Protein AF-A0AAD6I3D7-F1 (afdb_monomer)

InterPro domains:
  IPR011118 Tannase/feruloyl esterase [PF07519] (2-67)
  IPR011118 Tannase/feruloyl esterase [PTHR33938] (1-70)

Radius of gyration: 13.43 Å; Cα contacts (8 Å, |Δi|>4): 154; chains: 1; bounding box: 30×28×34 Å

Solvent-accessible surface area (backbone atoms only — not comparable to full-atom values): 5256 Å² total; per-residue (Å²): 119,76,89,84,53,83,50,68,74,59,64,52,42,45,92,90,55,45,60,86,27,36,41,49,32,52,83,51,95,72,71,39,83,93,40,80,41,50,53,33,12,55,60,50,23,49,49,40,23,72,78,70,66,49,71,73,64,50,38,37,18,36,19,33,49,95,60,37,78,72,46,61,74,74,45,72,42,80,38,52,51,57,79,75,90,67,95,124

pLDDT: mean 89.61, std 14.02, range [37.84, 98.25]

Mean predicted aligned error: 4.78 Å

Organism: Penicillium canescens (NCBI:txid5083)

Structure (mmCIF, N/CA/C/O backbone):
data_AF-A0AAD6I3D7-F1
#
_entry.id   AF-A0AAD6I3D7-F1
#
loop_
_atom_site.group_PDB
_atom_site.id
_atom_site.type_symbol
_atom_site.label_atom_id
_atom_site.label_alt_id
_atom_site.label_comp_id
_atom_site.label_asym_id
_atom_site.label_entity_id
_atom_site.label_seq_id
_atom_site.pdbx_PDB_ins_code
_atom_site.Cartn_x
_atom_site.Cartn_y
_atom_site.Cartn_z
_atom_site.occupancy
_atom_site.B_iso_or_equiv
_atom_site.auth_seq_id
_atom_site.auth_comp_id
_atom_site.auth_asym_id
_atom_site.auth_atom_id
_atom_site.pdbx_PDB_model_num
ATOM 1 N N . MET A 1 1 ? -13.420 -8.104 16.938 1.00 51.84 1 MET A N 1
ATOM 2 C CA . MET A 1 1 ? -11.965 -7.855 16.767 1.00 51.84 1 MET A CA 1
ATOM 3 C C . MET A 1 1 ? -11.620 -6.965 15.555 1.00 51.84 1 MET A C 1
ATOM 5 O O . MET A 1 1 ? -10.698 -6.169 15.661 1.00 51.84 1 MET A O 1
ATOM 9 N N . HIS A 1 2 ? -12.367 -7.002 14.437 1.00 57.25 2 HIS A N 1
ATOM 10 C CA . HIS A 1 2 ? -12.082 -6.202 13.219 1.00 57.25 2 HIS A CA 1
ATOM 11 C C . HIS A 1 2 ? -12.298 -4.676 13.312 1.00 57.25 2 HIS A C 1
ATOM 13 O O . HIS A 1 2 ? -12.049 -3.966 12.336 1.00 57.25 2 HIS A O 1
ATOM 19 N N . SER A 1 3 ? -12.791 -4.160 14.442 1.00 74.44 3 SER A N 1
ATOM 20 C CA . SER A 1 3 ? -13.064 -2.727 14.609 1.00 74.44 3 SER A CA 1
ATOM 21 C C . SER A 1 3 ? -11.803 -1.882 14.783 1.00 74.44 3 SER A C 1
ATOM 23 O O . SER A 1 3 ? -11.863 -0.687 14.523 1.00 74.44 3 SER A O 1
ATOM 25 N N . PHE A 1 4 ? -10.679 -2.483 15.191 1.00 84.50 4 PHE A N 1
ATOM 26 C CA . PHE A 1 4 ? -9.433 -1.756 15.474 1.00 84.50 4 PHE A CA 1
ATOM 27 C C . PHE A 1 4 ? -8.174 -2.393 14.863 1.00 84.50 4 PHE A C 1
ATOM 29 O O . PHE A 1 4 ? -7.132 -1.749 14.810 1.00 84.50 4 PHE A O 1
ATOM 36 N N . TYR A 1 5 ? -8.244 -3.648 14.401 1.00 89.12 5 TYR A N 1
ATOM 37 C CA . TYR A 1 5 ? -7.100 -4.363 13.833 1.00 89.12 5 TYR A CA 1
ATOM 38 C C . TYR A 1 5 ? -7.458 -5.044 12.511 1.00 89.12 5 TYR A C 1
ATOM 40 O O . TYR 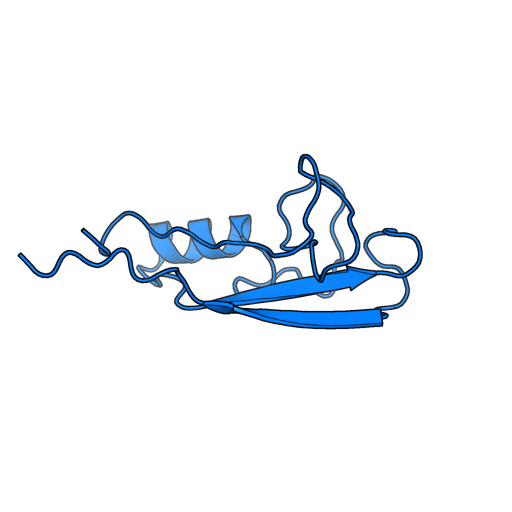A 1 5 ? -8.490 -5.713 12.405 1.00 89.12 5 TYR A O 1
ATOM 48 N N . ARG A 1 6 ? -6.580 -4.890 11.512 1.00 90.62 6 ARG A N 1
ATOM 49 C CA . ARG A 1 6 ? -6.633 -5.584 10.219 1.00 90.62 6 ARG A CA 1
ATOM 50 C C . ARG A 1 6 ? -5.224 -5.990 9.803 1.00 90.62 6 ARG A C 1
ATOM 52 O O . ARG A 1 6 ? -4.305 -5.176 9.861 1.00 90.62 6 ARG A O 1
ATOM 59 N N . LEU A 1 7 ? -5.075 -7.236 9.362 1.00 90.44 7 LEU A N 1
ATOM 60 C CA . LEU A 1 7 ? -3.831 -7.764 8.810 1.00 90.44 7 LEU A CA 1
ATOM 61 C C . LEU A 1 7 ? -3.963 -7.895 7.291 1.00 90.44 7 LEU A C 1
ATOM 63 O O . LEU A 1 7 ? -4.952 -8.424 6.793 1.00 90.44 7 LEU A O 1
ATOM 67 N N . PHE A 1 8 ? -2.951 -7.429 6.564 1.00 91.88 8 PHE A N 1
ATOM 68 C CA . PHE A 1 8 ? -2.842 -7.586 5.117 1.00 91.88 8 PHE A CA 1
ATOM 69 C C . PHE A 1 8 ? -1.538 -8.300 4.804 1.00 91.88 8 PHE A C 1
ATOM 71 O O . PHE A 1 8 ? -0.453 -7.771 5.043 1.00 91.88 8 PHE A O 1
ATOM 78 N N . LEU A 1 9 ? -1.645 -9.512 4.267 1.00 92.81 9 LEU A N 1
ATOM 79 C CA . LEU A 1 9 ? -0.487 -10.231 3.758 1.00 92.81 9 LEU A CA 1
ATOM 80 C C . LEU A 1 9 ? -0.176 -9.724 2.352 1.00 92.81 9 LEU A C 1
ATOM 82 O O . LEU A 1 9 ? -1.062 -9.683 1.498 1.00 92.81 9 LEU A O 1
ATOM 86 N N . ILE A 1 10 ? 1.084 -9.363 2.116 1.00 93.88 10 ILE A N 1
ATOM 87 C CA . ILE A 1 10 ? 1.575 -8.909 0.813 1.00 93.88 10 ILE A CA 1
ATOM 88 C C . ILE A 1 10 ? 2.469 -10.015 0.235 1.00 93.88 10 ILE A C 1
ATOM 90 O O . ILE A 1 10 ? 3.614 -10.161 0.665 1.00 93.88 10 ILE A O 1
ATOM 94 N N . PRO A 1 11 ? 1.964 -10.839 -0.702 1.00 93.31 11 PRO A N 1
ATOM 95 C CA . PRO A 1 11 ? 2.736 -11.945 -1.256 1.00 93.31 11 PRO A CA 1
ATOM 96 C C . PRO A 1 11 ? 3.985 -11.456 -1.992 1.00 93.31 11 PRO A C 1
ATOM 98 O O . PRO A 1 11 ? 3.921 -10.482 -2.744 1.00 93.31 11 PRO A O 1
ATOM 101 N N . ASP A 1 12 ? 5.102 -12.161 -1.792 1.00 94.69 12 ASP A N 1
ATOM 102 C CA . ASP A 1 12 ? 6.413 -11.848 -2.380 1.00 94.69 12 ASP A CA 1
ATOM 103 C C . ASP A 1 12 ? 6.905 -10.405 -2.101 1.00 94.69 12 ASP A C 1
ATOM 105 O O . ASP A 1 12 ? 7.662 -9.850 -2.903 1.00 94.69 12 ASP A O 1
ATOM 109 N N . LEU A 1 13 ? 6.502 -9.800 -0.974 1.00 95.38 13 LEU A N 1
ATOM 110 C CA . LEU A 1 13 ? 7.188 -8.659 -0.355 1.00 95.38 13 LEU A CA 1
ATOM 111 C C . LEU A 1 13 ? 8.391 -9.183 0.446 1.00 95.38 13 LEU A C 1
ATOM 113 O O . LEU A 1 13 ? 8.255 -10.102 1.251 1.00 95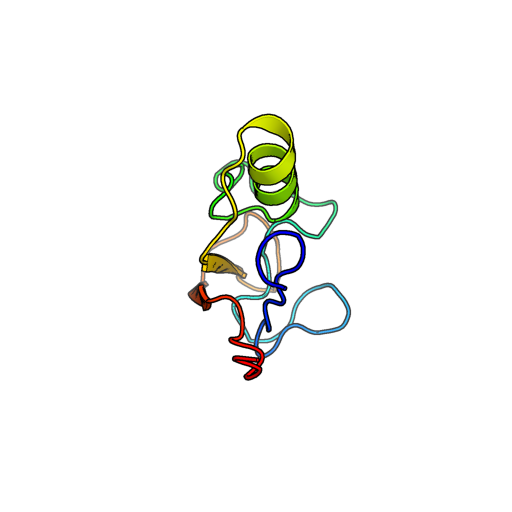.38 13 LEU A O 1
ATOM 117 N N . HIS A 1 14 ? 9.573 -8.611 0.214 1.00 95.25 14 HIS A N 1
ATOM 118 C CA . HIS A 1 14 ? 10.772 -8.916 1.005 1.00 95.25 14 HIS A CA 1
ATOM 119 C C . HIS A 1 14 ? 10.801 -8.082 2.303 1.00 95.25 14 HIS A C 1
ATOM 121 O O . HIS A 1 14 ? 9.779 -7.554 2.729 1.00 95.25 14 HIS A O 1
ATOM 127 N N . TYR A 1 15 ? 11.955 -7.963 2.971 1.00 93.50 15 TYR A N 1
ATOM 128 C CA . TYR A 1 15 ? 12.089 -7.176 4.202 1.00 93.50 15 TYR A CA 1
ATOM 129 C C . TYR A 1 15 ? 11.789 -5.688 3.952 1.00 93.50 15 TYR A C 1
ATOM 131 O O . TYR A 1 15 ? 12.660 -4.923 3.541 1.00 93.50 15 TYR A O 1
ATOM 139 N N . CYS A 1 16 ? 10.526 -5.306 4.162 1.00 91.50 16 CYS A N 1
ATOM 140 C CA . CYS A 1 16 ? 9.939 -3.968 4.015 1.00 91.50 16 CYS A CA 1
ATOM 141 C C . CYS A 1 16 ? 9.961 -3.348 2.605 1.00 91.50 16 CYS A C 1
ATOM 143 O O . CYS A 1 16 ? 9.181 -2.434 2.342 1.00 91.50 16 CYS A O 1
ATOM 145 N N . TYR A 1 17 ? 10.813 -3.827 1.699 1.00 94.31 17 TYR A N 1
ATOM 146 C CA . TYR A 1 17 ? 11.033 -3.229 0.388 1.00 94.31 17 TYR A CA 1
ATOM 147 C C . TYR A 1 17 ? 11.299 -4.282 -0.682 1.00 94.31 17 TYR A C 1
ATOM 149 O O . TYR A 1 17 ? 12.022 -5.254 -0.457 1.00 94.31 17 TYR A O 1
ATOM 157 N N . GLY A 1 18 ? 10.793 -4.036 -1.889 1.00 95.06 18 GLY A N 1
ATOM 158 C CA . GLY A 1 18 ? 11.090 -4.874 -3.039 1.00 95.06 18 GLY A CA 1
ATOM 159 C C . GLY A 1 18 ? 10.431 -6.251 -2.980 1.00 95.06 18 GLY A C 1
ATOM 160 O O . GLY A 1 18 ? 9.524 -6.527 -2.194 1.00 95.06 18 GLY A O 1
ATOM 161 N N . GLY A 1 19 ? 10.931 -7.125 -3.849 1.00 95.56 19 GLY A N 1
ATOM 162 C CA . GLY A 1 19 ? 10.412 -8.471 -4.058 1.00 95.56 19 GLY A CA 1
ATOM 163 C C . GLY A 1 19 ? 9.818 -8.656 -5.452 1.00 95.56 19 GLY A C 1
ATOM 164 O O . GLY A 1 19 ? 9.919 -7.786 -6.326 1.00 95.56 19 GLY A O 1
ATOM 165 N N . ARG A 1 20 ? 9.258 -9.838 -5.704 1.00 96.75 20 ARG A N 1
ATOM 166 C CA . ARG A 1 20 ? 8.704 -10.196 -7.024 1.00 96.75 20 ARG A CA 1
ATOM 167 C C . ARG A 1 20 ? 7.228 -9.828 -7.156 1.00 96.75 20 ARG A C 1
ATOM 169 O O . ARG A 1 20 ? 6.753 -9.667 -8.275 1.00 96.75 20 ARG A O 1
ATOM 176 N N . GLY A 1 21 ? 6.535 -9.675 -6.030 1.00 96.44 21 GLY A N 1
ATOM 177 C CA . GLY A 1 21 ? 5.119 -9.338 -5.978 1.00 96.44 21 GLY A CA 1
ATOM 178 C C . GLY A 1 21 ? 4.843 -7.843 -6.108 1.00 96.44 21 GLY A C 1
ATOM 179 O O . GLY A 1 21 ? 5.749 -7.018 -6.231 1.00 96.44 21 GLY A O 1
ATOM 180 N N . ALA A 1 22 ? 3.560 -7.489 -6.051 1.00 97.19 22 ALA A N 1
ATOM 181 C CA . ALA A 1 22 ? 3.103 -6.105 -6.009 1.00 97.19 22 ALA A CA 1
ATOM 182 C C . ALA A 1 22 ? 3.281 -5.539 -4.589 1.00 97.19 22 ALA A C 1
ATOM 184 O O . ALA A 1 22 ? 2.336 -5.418 -3.818 1.00 97.19 22 ALA A O 1
ATOM 185 N N . TRP A 1 23 ? 4.538 -5.297 -4.228 1.00 95.81 23 TRP A N 1
ATOM 186 C CA . TRP A 1 23 ? 4.987 -5.104 -2.851 1.00 95.81 23 TRP A CA 1
ATOM 187 C C . TRP A 1 23 ? 4.788 -3.680 -2.320 1.00 95.81 23 TRP A C 1
ATOM 189 O O . TRP A 1 23 ? 4.716 -3.485 -1.107 1.00 95.81 23 TRP A O 1
ATOM 199 N N . SER A 1 24 ? 4.732 -2.678 -3.203 1.00 96.44 24 SER A N 1
ATOM 200 C CA . SER A 1 24 ? 4.666 -1.274 -2.799 1.00 96.44 24 SER A CA 1
ATOM 201 C C . SER A 1 24 ? 3.230 -0.884 -2.467 1.00 96.44 24 SER A C 1
ATOM 203 O O . SER A 1 24 ? 2.360 -0.941 -3.335 1.00 96.44 24 SER A O 1
ATOM 205 N N . ILE A 1 25 ? 3.006 -0.498 -1.211 1.00 95.94 25 ILE A N 1
ATOM 206 C CA . ILE A 1 25 ? 1.711 -0.085 -0.640 1.00 95.94 25 ILE A CA 1
ATOM 207 C C . ILE A 1 25 ? 1.837 1.244 0.126 1.00 95.94 25 ILE A C 1
ATOM 209 O O . ILE A 1 25 ? 1.076 1.516 1.050 1.00 95.94 25 ILE A O 1
ATOM 213 N N . GLY A 1 26 ? 2.852 2.054 -0.191 1.00 94.44 26 GLY A N 1
ATOM 214 C CA . GLY A 1 26 ? 3.117 3.326 0.495 1.00 94.44 26 GLY A CA 1
ATOM 215 C C . GLY A 1 26 ? 3.729 3.188 1.896 1.00 94.44 26 GLY A C 1
ATOM 216 O O . GLY A 1 26 ? 3.616 4.107 2.696 1.00 94.44 26 GLY A O 1
ATOM 217 N N . GLN A 1 27 ? 4.368 2.052 2.207 1.00 92.31 27 GLN A N 1
ATOM 218 C CA . GLN A 1 27 ? 4.993 1.785 3.512 1.00 92.31 27 GLN A CA 1
ATOM 219 C C . GLN A 1 27 ? 6.432 2.318 3.659 1.00 92.31 27 GLN A C 1
ATOM 221 O O . GLN A 1 27 ? 7.013 2.224 4.738 1.00 92.31 27 GLN A O 1
ATOM 226 N N . TYR A 1 28 ? 7.040 2.798 2.573 1.00 88.81 28 TYR A N 1
ATOM 227 C CA . TYR A 1 28 ? 8.444 3.217 2.521 1.00 88.81 28 TYR A CA 1
ATOM 228 C C . TYR A 1 28 ? 8.555 4.730 2.294 1.00 88.81 28 TYR A C 1
ATOM 230 O O . TYR A 1 28 ? 7.608 5.357 1.829 1.00 88.81 28 TYR A O 1
ATOM 238 N N . SER A 1 29 ? 9.714 5.322 2.595 1.00 82.31 29 SER A N 1
ATOM 239 C CA . SER A 1 29 ? 9.921 6.779 2.525 1.00 82.31 29 SER A CA 1
ATOM 240 C C . SER A 1 29 ? 9.821 7.363 1.113 1.00 82.31 29 SER A C 1
ATOM 242 O O . SER A 1 29 ? 9.481 8.532 0.953 1.00 82.31 29 SER A O 1
ATOM 244 N N . ASN A 1 30 ? 10.129 6.568 0.087 1.00 87.62 30 ASN A N 1
ATOM 245 C CA . ASN A 1 30 ? 9.984 6.981 -1.305 1.00 87.62 30 ASN A CA 1
ATOM 246 C C . ASN A 1 30 ? 8.533 6.745 -1.730 1.00 87.62 30 ASN A C 1
ATOM 248 O O . ASN A 1 30 ? 8.021 5.635 -1.585 1.00 87.62 30 ASN A O 1
ATOM 252 N N . LEU A 1 31 ? 7.888 7.777 -2.270 1.00 88.75 31 LEU A N 1
ATOM 253 C CA . LEU A 1 31 ? 6.476 7.750 -2.641 1.00 88.75 31 LEU A CA 1
ATOM 254 C C . LEU A 1 31 ? 6.304 7.984 -4.142 1.00 88.75 31 LEU A C 1
ATOM 256 O O . LEU A 1 31 ? 7.018 8.785 -4.742 1.00 88.75 31 LEU A O 1
ATOM 260 N N . ASP A 1 32 ? 5.320 7.307 -4.726 1.00 93.75 32 ASP A N 1
ATOM 261 C CA . ASP A 1 32 ? 4.792 7.630 -6.050 1.00 93.75 32 ASP A CA 1
ATOM 262 C C . ASP A 1 32 ? 3.662 8.652 -5.869 1.00 93.75 32 ASP A C 1
ATOM 264 O O . ASP A 1 32 ? 2.658 8.368 -5.209 1.00 93.75 32 ASP A O 1
ATOM 268 N N . SER A 1 33 ? 3.826 9.848 -6.440 1.00 93.56 33 SER A N 1
ATOM 269 C CA . SER A 1 33 ? 2.849 10.937 -6.322 1.00 93.56 33 SER A CA 1
ATOM 270 C C . SER A 1 33 ? 1.483 10.584 -6.917 1.00 93.56 33 SER A C 1
ATOM 272 O O . SER A 1 33 ? 0.471 11.125 -6.477 1.00 93.56 33 SER A O 1
ATOM 274 N N . SER A 1 34 ? 1.425 9.639 -7.860 1.00 94.50 34 SER A N 1
ATOM 275 C CA . SER A 1 34 ? 0.178 9.143 -8.452 1.00 94.50 34 SER A CA 1
ATOM 276 C C . SER A 1 34 ? -0.585 8.155 -7.559 1.00 94.50 34 SER A C 1
ATOM 278 O O . SER A 1 34 ? -1.691 7.740 -7.908 1.00 94.50 34 SER A O 1
ATOM 280 N N . LYS A 1 35 ? -0.002 7.760 -6.419 1.00 94.75 35 LYS A N 1
ATOM 281 C CA . LYS A 1 35 ? -0.531 6.763 -5.472 1.00 94.75 35 LYS A CA 1
ATOM 282 C C . LYS A 1 35 ? -0.758 7.336 -4.070 1.00 94.75 35 LYS A C 1
ATOM 284 O O . LYS A 1 35 ? -0.812 6.590 -3.093 1.00 94.75 35 LYS A O 1
ATOM 289 N N . LEU A 1 36 ? -0.873 8.660 -3.954 1.00 95.12 36 LEU A N 1
ATOM 290 C CA . LEU A 1 36 ? -1.154 9.361 -2.698 1.00 95.12 36 LEU A CA 1
ATOM 291 C C . LEU A 1 36 ? -2.655 9.375 -2.383 1.00 95.12 36 LEU A C 1
ATOM 293 O O . LEU A 1 36 ? -3.269 10.428 -2.240 1.00 95.12 36 LEU A O 1
ATOM 297 N N . ASP A 1 37 ? -3.239 8.186 -2.268 1.00 95.56 37 ASP A N 1
ATOM 298 C CA . ASP A 1 37 ? -4.630 7.993 -1.873 1.00 95.56 37 ASP A CA 1
ATOM 299 C C . ASP A 1 37 ? -4.776 6.787 -0.920 1.00 95.56 37 ASP A C 1
ATOM 301 O O . ASP A 1 37 ? -3.943 5.872 -0.955 1.00 95.56 37 ASP A O 1
ATOM 305 N N . PRO A 1 38 ? -5.832 6.740 -0.083 1.00 96.50 38 PRO A N 1
ATOM 306 C CA . PRO A 1 38 ? -6.051 5.658 0.881 1.00 96.50 38 PRO A CA 1
ATOM 307 C C . PRO A 1 38 ? -6.114 4.241 0.288 1.00 96.50 38 PRO A C 1
ATOM 309 O O . PRO A 1 38 ? -5.919 3.264 1.001 1.00 96.50 38 PRO A O 1
A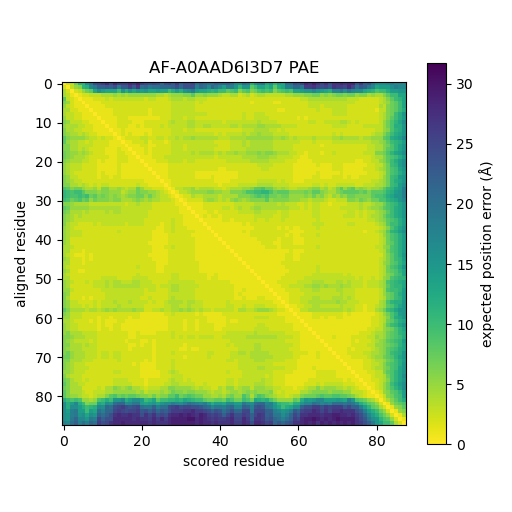TOM 312 N N . LYS A 1 39 ? -6.372 4.065 -1.012 1.00 95.62 39 LYS A N 1
ATOM 313 C CA . LYS A 1 39 ? -6.437 2.728 -1.620 1.00 95.62 39 LYS A CA 1
ATOM 314 C C . LYS A 1 39 ? -5.052 2.175 -1.964 1.00 95.62 39 LYS A C 1
ATOM 316 O O . LYS A 1 39 ? -4.873 0.955 -2.004 1.00 95.62 39 LYS A O 1
ATOM 321 N N . ASN A 1 40 ? -4.083 3.052 -2.224 1.00 95.81 40 ASN A N 1
ATOM 322 C CA . ASN A 1 40 ? -2.730 2.686 -2.650 1.00 95.81 40 ASN A CA 1
ATOM 323 C C . ASN A 1 40 ? -1.651 2.985 -1.589 1.00 95.81 40 ASN A C 1
ATOM 325 O O . ASN A 1 40 ? -0.518 2.522 -1.733 1.00 95.81 40 ASN A O 1
ATOM 329 N N . ASN A 1 41 ? -1.985 3.728 -0.529 1.00 95.94 41 ASN A N 1
ATOM 330 C CA . ASN A 1 41 ? -1.055 4.119 0.526 1.00 95.94 41 ASN A CA 1
ATOM 331 C C . ASN A 1 41 ? -1.595 3.757 1.919 1.00 95.94 41 ASN A C 1
ATOM 333 O O . ASN A 1 41 ? -2.574 4.329 2.398 1.00 95.94 41 ASN A O 1
ATOM 337 N N . VAL A 1 42 ? -0.920 2.821 2.589 1.00 95.19 42 VAL A N 1
ATOM 338 C CA . VAL A 1 42 ? -1.321 2.283 3.896 1.00 95.19 42 VAL A CA 1
ATOM 339 C C . VAL A 1 42 ? -1.301 3.324 5.016 1.00 95.19 42 VAL A C 1
ATOM 341 O O . VAL A 1 42 ? -2.119 3.243 5.929 1.00 95.19 42 VAL A O 1
ATOM 344 N N . ILE A 1 43 ? -0.421 4.326 4.938 1.00 95.19 43 ILE A N 1
ATOM 345 C CA . ILE A 1 43 ? -0.373 5.413 5.924 1.00 95.19 43 ILE A CA 1
ATOM 346 C C . ILE A 1 43 ? -1.614 6.292 5.765 1.00 95.19 43 ILE A C 1
ATOM 348 O O . ILE A 1 43 ? -2.292 6.578 6.747 1.00 95.19 43 ILE A O 1
ATOM 352 N N . LEU A 1 44 ? -1.961 6.661 4.529 1.00 96.50 44 LEU A N 1
ATOM 353 C CA . LEU A 1 44 ? -3.151 7.474 4.256 1.00 96.50 44 LEU A CA 1
ATOM 354 C C . LEU A 1 44 ? -4.451 6.736 4.581 1.00 96.50 44 LEU A C 1
ATOM 356 O O . LEU A 1 44 ? -5.399 7.343 5.062 1.00 96.50 44 LEU A O 1
ATOM 360 N N . ALA A 1 45 ? -4.489 5.423 4.379 1.00 96.56 45 ALA A N 1
ATOM 361 C CA . ALA A 1 45 ? -5.615 4.602 4.802 1.00 96.56 45 ALA A CA 1
ATOM 362 C C . ALA A 1 45 ? -5.768 4.515 6.319 1.00 96.56 45 ALA A C 1
ATOM 364 O O . ALA A 1 45 ? -6.886 4.464 6.822 1.00 96.56 45 ALA A O 1
ATOM 365 N N . LEU A 1 46 ? -4.654 4.483 7.054 1.00 95.94 46 LEU A N 1
ATOM 366 C CA . LEU A 1 46 ? -4.691 4.523 8.510 1.00 95.94 46 LEU A CA 1
ATOM 367 C C . LEU A 1 46 ? -5.212 5.877 9.004 1.00 95.94 46 LEU A C 1
ATOM 369 O O . LEU A 1 46 ? -6.035 5.901 9.915 1.00 95.94 46 LEU A O 1
ATOM 373 N N . VAL A 1 47 ? -4.780 6.978 8.380 1.00 97.12 47 VAL A N 1
ATOM 374 C CA . VAL A 1 47 ? -5.309 8.326 8.650 1.00 97.12 47 VAL A CA 1
ATOM 375 C C . VAL A 1 47 ? -6.816 8.368 8.397 1.00 97.12 47 VAL A C 1
ATOM 377 O O . VAL A 1 47 ? -7.568 8.726 9.296 1.00 97.12 47 VAL A O 1
ATOM 380 N N . ASP A 1 48 ? -7.274 7.917 7.227 1.00 97.38 48 ASP A N 1
ATOM 381 C CA . ASP A 1 48 ? -8.700 7.913 6.871 1.00 97.38 48 ASP A CA 1
ATOM 382 C C . ASP A 1 48 ? -9.543 7.031 7.814 1.00 97.38 48 ASP A C 1
ATOM 384 O O . ASP A 1 48 ? -10.667 7.376 8.183 1.00 97.38 48 ASP A O 1
ATOM 388 N N . TRP A 1 49 ? -8.983 5.917 8.291 1.00 95.88 49 TRP A N 1
ATOM 389 C CA . TRP A 1 49 ? -9.645 5.088 9.294 1.00 95.88 49 TRP A CA 1
ATOM 390 C C . TRP A 1 49 ? -9.772 5.801 10.643 1.00 95.88 49 TRP A C 1
ATOM 392 O O . TRP A 1 49 ? -10.850 5.791 11.237 1.00 95.88 49 TRP A O 1
ATOM 402 N N . VAL A 1 50 ? -8.698 6.421 11.133 1.00 97.00 50 V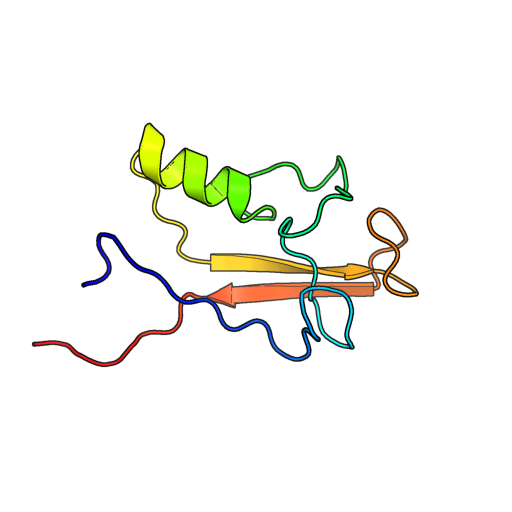AL A N 1
ATOM 403 C CA . VAL A 1 50 ? -8.689 7.075 12.449 1.00 97.00 50 VAL A CA 1
ATOM 404 C C . VAL A 1 50 ? -9.534 8.346 12.451 1.00 97.00 50 VAL A C 1
ATOM 406 O O . VAL A 1 50 ? -10.292 8.568 13.393 1.00 97.00 50 VAL A O 1
ATOM 409 N N . GLU A 1 51 ? -9.414 9.172 11.416 1.00 97.75 51 GLU A N 1
ATOM 410 C CA . GLU A 1 51 ? -10.042 10.493 11.375 1.00 97.75 51 GLU A CA 1
ATOM 411 C C . GLU A 1 51 ? -11.490 10.437 10.881 1.00 97.75 51 GLU A C 1
ATOM 413 O O . GLU A 1 51 ? -12.347 11.132 11.425 1.00 97.75 51 GLU A O 1
ATOM 418 N N . ASN A 1 52 ? -11.787 9.578 9.900 1.00 97.06 52 ASN A N 1
ATOM 419 C CA . ASN A 1 52 ? -13.100 9.533 9.247 1.00 97.06 52 ASN A CA 1
ATOM 420 C C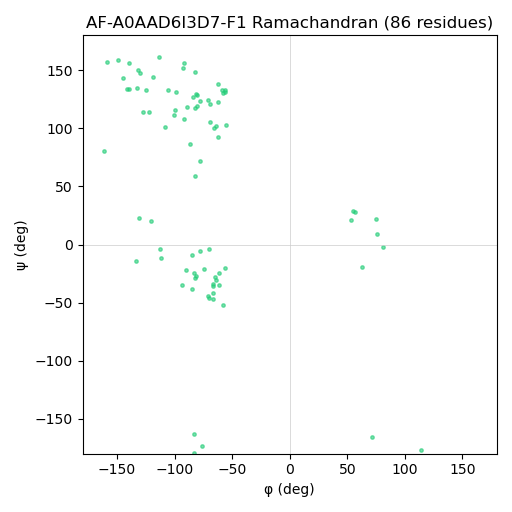 . ASN A 1 52 ? -13.886 8.244 9.537 1.00 97.06 52 ASN A C 1
ATOM 422 O O . ASN A 1 52 ? -15.028 8.104 9.102 1.00 97.06 52 ASN A O 1
ATOM 426 N N . GLY A 1 53 ? -13.302 7.286 10.265 1.00 94.81 53 GLY A N 1
ATOM 427 C CA . GLY A 1 53 ? -13.936 5.997 10.558 1.00 94.81 53 GLY A CA 1
ATOM 428 C C . GLY A 1 53 ? -13.938 5.016 9.380 1.00 94.81 53 GLY A C 1
ATOM 429 O O . GLY A 1 53 ? -14.568 3.957 9.462 1.00 94.81 53 GLY A O 1
ATOM 430 N N . THR A 1 54 ? -13.227 5.321 8.290 1.00 94.56 54 THR A N 1
ATOM 431 C CA . THR A 1 54 ? -13.220 4.513 7.061 1.00 94.56 54 THR A CA 1
ATOM 432 C C . THR A 1 54 ? -12.175 3.399 7.133 1.00 94.56 54 THR A C 1
ATOM 434 O O . THR A 1 54 ? -11.038 3.536 6.692 1.00 94.56 54 THR A O 1
ATOM 437 N N . ALA A 1 55 ? -12.550 2.250 7.693 1.00 92.88 55 ALA A N 1
ATOM 438 C CA . ALA A 1 55 ? -11.635 1.117 7.814 1.00 92.88 55 ALA A CA 1
ATOM 439 C C . ALA A 1 55 ? -11.336 0.455 6.444 1.00 92.88 55 ALA A C 1
ATOM 441 O O . ALA A 1 55 ? -12.266 -0.038 5.790 1.00 92.88 55 ALA A O 1
ATOM 442 N N . PRO A 1 56 ? -10.062 0.326 6.020 1.00 92.81 56 PRO A N 1
ATOM 443 C CA . PRO A 1 56 ? -9.718 -0.168 4.686 1.00 92.81 56 PRO A CA 1
ATOM 444 C C . PRO A 1 56 ? -10.052 -1.654 4.545 1.00 92.81 56 PRO A C 1
ATOM 446 O O . PRO A 1 56 ? -9.565 -2.479 5.316 1.00 92.81 56 PRO A O 1
ATOM 449 N N . ALA A 1 57 ? -10.906 -2.031 3.590 1.00 91.56 57 ALA A N 1
ATOM 450 C CA . ALA A 1 57 ? -11.246 -3.440 3.327 1.00 91.56 57 ALA A CA 1
ATOM 451 C C . ALA A 1 57 ? -10.202 -4.145 2.445 1.00 91.56 57 ALA A C 1
ATOM 453 O O . ALA A 1 57 ? -10.004 -5.358 2.534 1.00 91.56 57 ALA A O 1
ATOM 454 N N . ASN A 1 58 ? -9.542 -3.371 1.589 1.00 91.06 58 ASN A N 1
ATOM 455 C CA . ASN A 1 58 ? -8.563 -3.838 0.626 1.00 91.06 58 ASN A CA 1
ATOM 456 C C . ASN A 1 58 ? -7.501 -2.766 0.370 1.00 91.06 58 ASN A C 1
ATOM 458 O O . ASN A 1 58 ? -7.740 -1.583 0.599 1.00 91.06 58 ASN A O 1
ATOM 462 N N . PHE A 1 59 ? -6.351 -3.208 -0.133 1.00 90.81 59 PHE A N 1
ATOM 463 C CA . PHE A 1 59 ? -5.236 -2.371 -0.561 1.00 90.81 59 PHE A CA 1
ATOM 464 C C . PHE A 1 59 ? -4.769 -2.769 -1.947 1.00 90.81 59 PHE A C 1
ATOM 466 O O . PHE A 1 59 ? -4.799 -3.946 -2.306 1.00 90.81 59 PHE A O 1
ATOM 473 N N . VAL A 1 60 ? -4.288 -1.800 -2.716 1.00 96.12 60 VAL A N 1
ATOM 474 C CA . VAL A 1 60 ? -3.637 -2.056 -3.997 1.00 96.12 60 VAL A CA 1
ATOM 475 C C . VAL A 1 60 ? -2.130 -1.977 -3.811 1.00 96.12 60 VAL A C 1
ATOM 477 O O . VAL A 1 60 ? -1.567 -0.911 -3.584 1.00 96.12 60 VAL A O 1
ATOM 480 N N . GLY A 1 61 ? -1.478 -3.129 -3.936 1.00 96.69 61 GLY A N 1
ATOM 481 C CA . GLY A 1 61 ? -0.033 -3.213 -4.065 1.00 96.69 61 GLY A CA 1
ATOM 482 C C . GLY A 1 61 ? 0.407 -2.976 -5.505 1.00 96.69 61 GLY A C 1
ATOM 483 O O . GLY A 1 61 ? -0.304 -3.340 -6.448 1.00 96.69 61 GLY A O 1
ATOM 484 N N . THR A 1 62 ? 1.597 -2.404 -5.680 1.00 97.62 62 THR A N 1
ATOM 485 C CA . THR A 1 62 ? 2.193 -2.112 -6.990 1.00 97.62 62 THR A CA 1
ATOM 486 C C . THR A 1 62 ? 3.581 -2.737 -7.113 1.00 97.62 62 THR A C 1
ATOM 488 O O . THR A 1 62 ? 4.413 -2.637 -6.210 1.00 97.62 62 THR A O 1
ATOM 491 N N . LYS A 1 63 ? 3.834 -3.403 -8.242 1.00 97.81 63 LYS A N 1
ATOM 492 C CA . LYS A 1 63 ? 5.157 -3.865 -8.662 1.00 97.81 63 LYS A CA 1
ATOM 493 C C . LYS A 1 63 ? 5.702 -2.868 -9.674 1.00 97.81 63 LYS A C 1
ATOM 495 O O . LYS A 1 63 ? 5.164 -2.755 -10.774 1.00 97.81 63 LYS A O 1
ATOM 500 N N . TYR A 1 64 ? 6.787 -2.197 -9.314 1.00 97.62 64 TYR A N 1
ATOM 501 C CA . TYR A 1 64 ? 7.537 -1.349 -10.235 1.00 97.62 64 TYR A CA 1
ATOM 502 C C . TYR A 1 64 ? 8.671 -2.121 -10.903 1.00 97.62 64 TYR A C 1
ATOM 504 O O . TYR A 1 64 ? 9.241 -3.049 -10.309 1.00 97.62 64 TYR A O 1
ATOM 512 N N . GLN A 1 65 ? 9.021 -1.695 -12.115 1.00 97.81 65 GLN A N 1
ATOM 513 C CA . GLN A 1 65 ? 10.221 -2.144 -12.804 1.00 97.81 65 GLN A CA 1
ATOM 514 C C . GLN A 1 65 ? 11.450 -1.879 -11.932 1.00 97.81 65 GLN A C 1
ATOM 516 O O . GLN A 1 65 ? 11.567 -0.828 -11.304 1.00 97.81 65 GLN A O 1
ATOM 521 N N . ASP A 1 66 ? 12.309 -2.892 -11.820 1.00 96.75 66 ASP A N 1
ATOM 522 C CA . ASP A 1 66 ? 13.540 -2.870 -11.020 1.00 96.75 66 ASP A CA 1
ATOM 523 C C . ASP A 1 66 ? 13.344 -2.465 -9.547 1.00 96.75 66 ASP A C 1
ATOM 525 O O . ASP A 1 66 ? 14.285 -2.080 -8.859 1.00 96.75 66 ASP A O 1
ATOM 529 N N . ASN A 1 67 ? 12.113 -2.597 -9.031 1.00 95.88 67 ASN A N 1
ATOM 530 C CA . ASN A 1 67 ? 11.711 -2.119 -7.707 1.00 95.88 67 ASN A CA 1
ATOM 531 C C . ASN A 1 67 ? 11.944 -0.615 -7.495 1.00 95.88 67 ASN A C 1
ATOM 533 O O . ASN A 1 67 ? 12.132 -0.202 -6.357 1.00 95.88 67 ASN A O 1
ATOM 537 N N . VAL A 1 68 ? 11.911 0.206 -8.545 1.00 96.00 68 VAL A N 1
ATOM 538 C CA . VAL A 1 68 ? 12.058 1.665 -8.435 1.00 96.00 68 VAL A CA 1
ATOM 539 C C . VAL A 1 68 ? 10.680 2.311 -8.284 1.00 96.00 68 VAL A C 1
ATOM 541 O O . VAL A 1 68 ? 9.904 2.353 -9.235 1.00 96.00 68 VAL A O 1
ATOM 544 N N . ILE A 1 69 ? 10.358 2.808 -7.086 1.00 95.69 69 ILE A N 1
ATOM 545 C CA . ILE A 1 69 ? 9.078 3.490 -6.819 1.00 95.69 69 ILE A CA 1
ATOM 546 C C . ILE A 1 69 ? 8.927 4.712 -7.739 1.00 95.69 69 ILE A C 1
ATOM 548 O O . ILE A 1 69 ? 9.863 5.496 -7.877 1.00 95.69 69 ILE A O 1
ATOM 552 N N . GLY A 1 70 ? 7.756 4.857 -8.369 1.00 94.94 70 GLY A N 1
ATOM 553 C CA . GLY A 1 70 ? 7.476 5.900 -9.366 1.00 94.94 70 GLY A CA 1
ATOM 554 C C . GLY A 1 70 ? 7.999 5.586 -10.775 1.00 94.94 70 GLY A C 1
ATOM 555 O O . GLY A 1 70 ? 7.780 6.366 -11.699 1.00 94.94 70 GLY A O 1
ATOM 556 N N . GLY A 1 71 ? 8.681 4.450 -10.958 1.00 95.94 71 GLY A N 1
ATOM 557 C CA . GLY A 1 71 ? 9.045 3.930 -12.273 1.00 95.94 71 GLY A CA 1
ATOM 558 C C . GLY A 1 71 ? 7.864 3.273 -13.005 1.00 95.94 71 GLY A C 1
ATOM 559 O O . GLY A 1 71 ? 6.728 3.293 -12.525 1.00 95.94 71 GLY A O 1
ATOM 560 N N . PRO A 1 72 ? 8.108 2.636 -14.164 1.00 97.31 72 PRO A N 1
ATOM 561 C CA . PRO A 1 72 ? 7.076 1.897 -14.883 1.00 97.31 72 PRO A CA 1
ATOM 562 C C . PRO A 1 72 ? 6.426 0.813 -14.013 1.00 97.31 72 PRO A C 1
ATOM 564 O O . PRO A 1 72 ? 7.108 0.002 -13.379 1.00 97.31 72 PRO A O 1
ATOM 567 N N . ILE A 1 73 ? 5.093 0.780 -13.999 1.00 97.50 73 ILE A N 1
ATOM 568 C CA . ILE A 1 73 ? 4.318 -0.246 -13.296 1.00 97.50 73 ILE A CA 1
ATOM 569 C C . ILE A 1 73 ? 4.312 -1.526 -14.136 1.00 97.50 73 ILE A C 1
ATOM 571 O O . ILE A 1 73 ? 3.873 -1.519 -15.282 1.00 97.50 73 ILE A O 1
ATOM 575 N N . GLN A 1 74 ? 4.759 -2.636 -13.551 1.00 98.25 74 GLN A N 1
ATOM 576 C CA . GLN A 1 74 ? 4.724 -3.959 -14.183 1.00 98.25 74 GLN A CA 1
ATOM 577 C C . GLN A 1 74 ? 3.465 -4.744 -13.815 1.00 98.25 74 GLN A C 1
ATOM 579 O O . GLN A 1 74 ? 2.954 -5.508 -14.628 1.00 98.25 74 GLN A O 1
ATOM 584 N N . ALA A 1 75 ? 2.970 -4.587 -12.585 1.00 97.56 75 ALA A N 1
ATOM 585 C CA . ALA A 1 75 ? 1.751 -5.244 -12.128 1.00 97.56 75 ALA A CA 1
ATOM 586 C C . ALA A 1 75 ? 1.137 -4.513 -10.932 1.00 97.56 75 ALA A C 1
ATOM 588 O O . ALA A 1 75 ? 1.833 -3.841 -10.168 1.00 97.56 75 ALA A O 1
ATOM 589 N N . GLN A 1 76 ? -0.163 -4.711 -10.726 1.00 97.25 76 GLN A N 1
ATOM 590 C CA . GLN A 1 76 ? -0.857 -4.329 -9.501 1.00 97.25 76 GLN A CA 1
ATOM 591 C C . GLN A 1 76 ? -1.703 -5.494 -8.997 1.00 97.25 76 GLN A C 1
ATOM 593 O O . GLN A 1 76 ? -2.174 -6.317 -9.783 1.00 97.25 76 GLN A O 1
ATOM 598 N N . ARG A 1 77 ? -1.898 -5.566 -7.681 1.00 95.94 77 ARG A N 1
ATOM 599 C CA . ARG A 1 77 ? -2.743 -6.585 -7.055 1.00 95.94 77 ARG A CA 1
ATOM 600 C C . ARG A 1 77 ? -3.535 -5.984 -5.909 1.00 95.94 77 ARG A C 1
ATOM 602 O O . ARG A 1 77 ? -2.966 -5.329 -5.042 1.00 95.94 77 ARG A O 1
ATOM 609 N N . THR A 1 78 ? -4.827 -6.285 -5.868 1.00 95.88 78 THR A N 1
ATOM 610 C CA . THR A 1 78 ? -5.656 -6.014 -4.695 1.00 95.88 78 THR A CA 1
ATOM 611 C C . THR A 1 78 ? -5.448 -7.111 -3.650 1.00 95.88 78 THR A C 1
ATOM 613 O O . THR A 1 78 ? -5.681 -8.290 -3.923 1.00 95.88 78 THR A O 1
ATOM 616 N N . G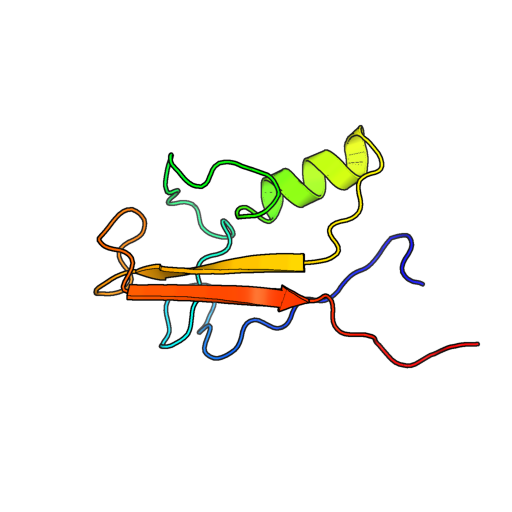LY A 1 79 ? -4.976 -6.729 -2.466 1.00 88.94 79 GLY A N 1
ATOM 617 C CA . GLY A 1 79 ? -4.937 -7.562 -1.270 1.00 88.94 79 GLY A CA 1
ATOM 618 C C . GLY A 1 79 ? -6.123 -7.235 -0.369 1.00 88.94 79 GLY A C 1
ATOM 619 O O . GLY A 1 79 ? -6.386 -6.066 -0.097 1.00 88.94 79 GLY A O 1
ATOM 620 N N . ASN A 1 80 ? -6.839 -8.255 0.093 1.00 88.25 80 ASN A N 1
ATOM 621 C CA . ASN A 1 80 ? -7.902 -8.095 1.084 1.00 88.25 80 ASN A CA 1
ATOM 622 C C . ASN A 1 80 ? -7.330 -8.282 2.488 1.00 88.25 80 ASN A C 1
ATOM 624 O O . ASN A 1 80 ? -6.310 -8.957 2.655 1.00 88.25 80 ASN A O 1
ATOM 628 N N . ALA A 1 81 ? -7.999 -7.713 3.490 1.00 81.94 81 ALA A N 1
ATOM 629 C CA . ALA A 1 81 ? -7.676 -8.025 4.875 1.00 81.94 81 ALA A CA 1
ATOM 630 C C . ALA A 1 81 ? -7.840 -9.537 5.075 1.00 81.94 81 ALA A C 1
ATOM 632 O O . ALA A 1 81 ? -8.856 -10.108 4.671 1.00 81.94 81 ALA A O 1
ATOM 633 N N . SER A 1 82 ? -6.841 -10.196 5.660 1.00 72.31 82 SER A N 1
ATOM 634 C CA . SER A 1 82 ? -6.979 -11.598 6.033 1.00 72.31 82 SER A CA 1
ATOM 635 C C . SER A 1 82 ? -8.099 -11.705 7.060 1.00 72.31 82 SER A C 1
ATOM 637 O O . SER A 1 82 ? -8.035 -11.059 8.109 1.00 72.31 82 SER A O 1
ATOM 639 N N . LEU A 1 83 ? -9.111 -12.515 6.752 1.00 60.19 83 LEU A N 1
ATOM 640 C CA . LEU A 1 83 ? -10.085 -12.967 7.733 1.00 60.19 83 LEU A CA 1
ATOM 641 C C . LEU A 1 83 ? -9.308 -13.843 8.716 1.00 60.19 83 LEU A C 1
ATOM 643 O O . LEU A 1 83 ? -8.955 -14.975 8.398 1.00 60.19 83 LEU A O 1
ATOM 647 N N . LEU A 1 84 ? -8.947 -13.293 9.874 1.00 51.12 84 LEU A N 1
ATOM 648 C CA . LEU A 1 84 ? -8.5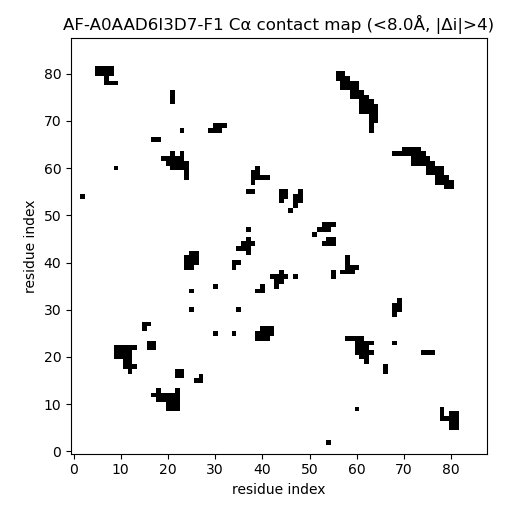89 -14.146 10.995 1.00 51.12 84 LEU A CA 1
ATOM 649 C C . LEU A 1 84 ? -9.904 -14.806 11.400 1.00 51.12 84 LEU A C 1
ATOM 651 O O . LEU A 1 84 ? -10.790 -14.130 11.917 1.00 51.12 84 LEU A O 1
ATOM 655 N N . GLU A 1 85 ? -10.071 -16.084 11.067 1.00 43.12 85 GLU A N 1
ATOM 656 C CA . GLU A 1 85 ? -11.187 -16.882 11.562 1.00 43.12 85 GLU A CA 1
ATOM 657 C C . GLU A 1 85 ? -11.180 -16.830 13.092 1.00 43.12 85 GLU A C 1
ATOM 659 O O . GLU A 1 85 ? -10.347 -17.446 13.752 1.00 43.12 85 GLU A O 1
ATOM 664 N N . ASN A 1 86 ? -12.076 -16.021 13.647 1.00 40.69 86 ASN A N 1
ATOM 665 C CA . ASN A 1 86 ? -12.684 -16.241 14.948 1.00 40.69 86 ASN A CA 1
ATOM 666 C C . ASN A 1 86 ? -13.953 -15.387 15.020 1.00 40.69 86 ASN A C 1
ATOM 668 O O . ASN A 1 86 ? -13.971 -14.284 15.571 1.00 40.69 86 ASN A O 1
ATOM 672 N N . ASP A 1 87 ? -15.011 -15.916 14.404 1.00 43.84 87 ASP A N 1
ATOM 673 C CA . ASP A 1 87 ? -16.360 -15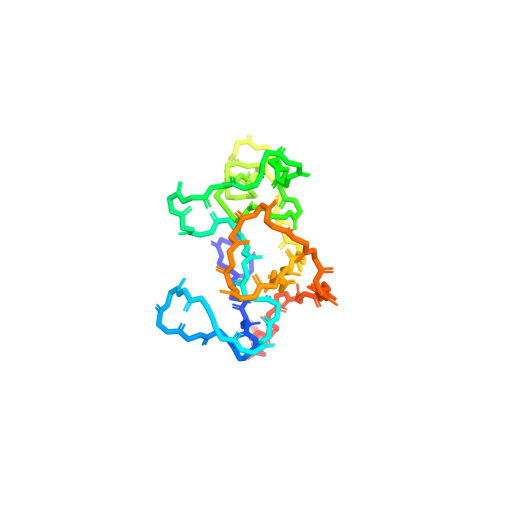.722 14.923 1.00 43.84 87 ASP A CA 1
ATOM 674 C C . ASP A 1 87 ? -16.415 -16.401 16.297 1.00 43.84 87 ASP A C 1
ATOM 676 O O . ASP A 1 87 ? -16.459 -17.627 16.404 1.00 43.84 87 ASP A O 1
ATOM 680 N N . SER A 1 88 ? -16.342 -15.595 17.355 1.00 37.84 88 SER A N 1
ATOM 681 C CA . SER A 1 88 ? -16.845 -15.875 18.708 1.00 37.84 88 SER A CA 1
ATOM 682 C C . SER A 1 88 ? -17.021 -14.554 19.445 1.00 37.84 88 SER A C 1
ATOM 684 O O . SER A 1 88 ? -16.011 -13.822 19.577 1.00 37.84 88 SER A O 1
#

Secondary structure (DSSP, 8-state):
-TTT------TTB-SSS-BSSS-BSS-SSS--GGG-STTT-HHHHHHHHHHH----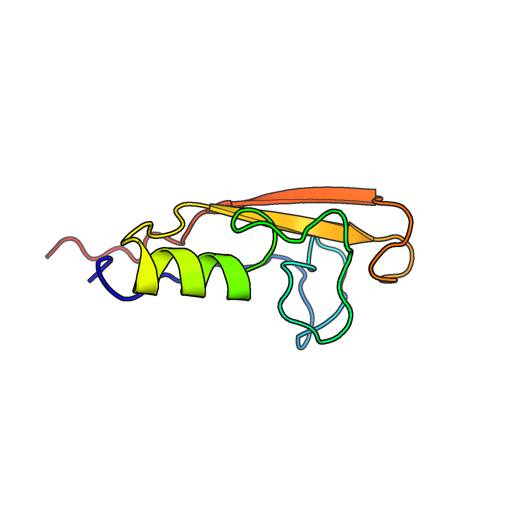SEEEEEEEGGG-TTS-EEEEEEEEPP------

Foldseek 3Di:
DLQPDFDWDFPQADDQADGDGLHQQQSDPDAQPVQPDLQRHVVNVVVCCVPVVRHDQKHKRFDADVRDHNHDTPDIDIIGTDPPDDPD

Nearest PDB structures (foldseek):
  6g21-assembly2_B  TM=8.974E-01  e=1.477E-05  Aspergillus oryzae RIB40
  8bhh-assembly2_B  TM=8.803E-01  e=4.415E-05  Fusarium oxysporum
  6fat-assembly2_B  TM=8.348E-01  e=5.805E-05  Fusarium oxysporum
  3wmt-assembly1_B  TM=8.548E-01  e=2.131E-04  Aspergillus oryzae RIB40
  3wmt-assembly1_A  TM=8.807E-01  e=5.189E-04  Aspergillus oryzae RIB40

Sequence (88 aa):
MHSFYRLFLIPDLHYCYGGRGAWSIGQYSNLDSSKLDPKNNVILALVDWVENGTAPANFVGTKYQDNVIGGPIQAQRTGNASLLENDS